Protein AF-A0A7Y4ZFE7-F1 (afdb_monomer)

Structure (mmCIF, N/CA/C/O backbone):
data_AF-A0A7Y4ZFE7-F1
#
_entry.id   AF-A0A7Y4ZFE7-F1
#
loop_
_atom_site.group_PDB
_atom_site.id
_atom_site.type_symbol
_atom_site.label_atom_id
_atom_site.label_alt_id
_atom_site.label_comp_id
_atom_site.label_asym_id
_atom_site.label_entity_id
_atom_site.label_seq_id
_atom_site.pdbx_PDB_ins_code
_atom_site.Cartn_x
_atom_site.Cartn_y
_atom_site.Cartn_z
_atom_site.occupancy
_atom_site.B_iso_or_equiv
_atom_site.auth_seq_id
_atom_site.auth_comp_id
_atom_site.auth_asym_id
_atom_site.auth_atom_id
_atom_site.pdbx_PDB_model_num
ATOM 1 N N . MET A 1 1 ? 22.536 -7.131 54.228 1.00 56.62 1 MET A N 1
ATOM 2 C CA . MET A 1 1 ? 21.612 -7.069 53.070 1.00 56.62 1 MET A CA 1
ATOM 3 C C . MET A 1 1 ? 22.282 -6.677 51.720 1.00 56.62 1 MET A C 1
ATOM 5 O O . MET A 1 1 ? 21.652 -5.955 50.966 1.00 56.62 1 MET A O 1
ATOM 9 N N . PRO A 1 2 ? 23.482 -7.167 51.313 1.00 58.34 2 PRO A N 1
ATOM 10 C CA . PRO A 1 2 ? 24.058 -6.811 49.996 1.00 58.34 2 PRO A CA 1
ATOM 11 C C . PRO A 1 2 ? 23.764 -7.829 48.873 1.00 58.34 2 PRO A C 1
ATOM 13 O O . PRO A 1 2 ? 23.849 -7.508 47.695 1.00 58.34 2 PRO A O 1
ATOM 16 N N . ARG A 1 3 ? 23.378 -9.068 49.218 1.00 61.22 3 ARG A N 1
ATOM 17 C CA . ARG A 1 3 ? 23.236 -10.190 48.267 1.00 61.22 3 ARG A CA 1
ATOM 18 C C . ARG A 1 3 ? 21.998 -10.131 47.358 1.00 61.22 3 ARG A C 1
ATOM 20 O O . ARG A 1 3 ? 21.956 -10.852 46.372 1.00 61.22 3 ARG A O 1
ATOM 27 N N . LYS A 1 4 ? 21.002 -9.290 47.674 1.00 56.78 4 LYS A N 1
ATOM 28 C CA . LYS A 1 4 ? 19.747 -9.170 46.900 1.00 56.78 4 LYS A CA 1
ATOM 29 C C . LYS A 1 4 ? 19.842 -8.172 45.735 1.00 56.78 4 LYS A C 1
ATOM 31 O O . LYS A 1 4 ? 19.137 -8.327 44.748 1.00 56.78 4 LYS A O 1
ATOM 36 N N . ILE A 1 5 ? 20.752 -7.200 45.830 1.00 66.19 5 ILE A N 1
ATOM 37 C CA . ILE A 1 5 ? 21.018 -6.177 44.806 1.00 66.19 5 ILE A CA 1
ATOM 38 C C . ILE A 1 5 ? 21.517 -6.780 43.476 1.00 66.19 5 ILE A C 1
ATOM 40 O O . ILE A 1 5 ? 20.950 -6.424 42.443 1.00 66.19 5 ILE A O 1
ATOM 44 N N . PRO A 1 6 ? 22.484 -7.727 43.445 1.00 74.12 6 PRO A N 1
ATOM 45 C CA . PRO A 1 6 ? 22.935 -8.301 42.174 1.00 74.12 6 PRO A CA 1
ATOM 46 C C . PRO A 1 6 ? 21.858 -9.164 41.505 1.00 74.12 6 PRO A C 1
ATOM 48 O O . PRO A 1 6 ? 21.801 -9.225 40.284 1.00 74.12 6 PRO A O 1
ATOM 51 N N . ILE A 1 7 ? 20.966 -9.787 42.285 1.00 78.44 7 ILE A N 1
ATOM 52 C CA . ILE A 1 7 ? 19.872 -10.619 41.757 1.00 78.44 7 ILE A CA 1
ATOM 53 C C . ILE A 1 7 ? 18.825 -9.745 41.061 1.00 78.44 7 ILE A C 1
ATOM 55 O O . ILE A 1 7 ? 18.377 -10.078 39.967 1.00 78.44 7 ILE A O 1
ATOM 59 N N . ILE A 1 8 ? 18.472 -8.605 41.663 1.00 81.31 8 ILE A N 1
ATOM 60 C CA . ILE A 1 8 ? 17.534 -7.645 41.066 1.00 81.31 8 ILE A CA 1
ATOM 61 C C . ILE A 1 8 ? 18.127 -7.057 39.784 1.00 81.31 8 ILE A C 1
ATOM 63 O O . ILE A 1 8 ? 17.434 -6.995 38.774 1.00 81.31 8 ILE A O 1
ATOM 67 N N . PHE A 1 9 ? 19.411 -6.688 39.802 1.00 82.50 9 PHE A N 1
ATOM 68 C CA . PHE A 1 9 ? 20.092 -6.159 38.621 1.00 82.50 9 PHE A CA 1
ATOM 69 C C . PHE A 1 9 ? 20.154 -7.188 37.485 1.00 82.50 9 PHE A C 1
ATOM 71 O O . PHE A 1 9 ? 19.857 -6.859 36.340 1.00 82.50 9 PHE A O 1
ATOM 78 N N . GLN A 1 10 ? 20.452 -8.451 37.803 1.00 81.12 10 GLN A N 1
ATOM 79 C CA . GLN A 1 10 ? 20.474 -9.530 36.818 1.00 81.12 10 GLN A CA 1
ATOM 80 C C . GLN A 1 10 ? 19.085 -9.816 36.235 1.00 81.12 10 GLN A C 1
ATOM 82 O O . GLN A 1 10 ? 18.965 -10.057 35.036 1.00 81.12 10 GLN A O 1
ATOM 87 N N . PHE A 1 11 ? 18.030 -9.736 37.049 1.00 83.81 11 PHE A N 1
ATOM 88 C CA . PHE A 1 11 ? 16.655 -9.890 36.574 1.00 83.81 11 PHE A CA 1
ATOM 89 C C . PHE A 1 11 ? 16.223 -8.726 35.665 1.00 83.81 11 PHE A C 1
ATOM 91 O O . PHE A 1 11 ? 15.606 -8.948 34.625 1.00 83.81 11 PHE A O 1
ATOM 98 N N . LEU A 1 12 ? 16.608 -7.492 36.008 1.00 83.56 12 LEU A N 1
ATOM 99 C CA . LEU A 1 12 ? 16.369 -6.295 35.193 1.00 83.56 12 LEU A CA 1
ATOM 100 C C . LEU A 1 12 ? 17.086 -6.366 33.840 1.00 83.56 12 LEU A C 1
ATOM 102 O O . LEU A 1 12 ? 16.486 -6.052 32.812 1.00 83.56 12 LEU A O 1
ATOM 106 N N . LEU A 1 13 ? 18.338 -6.831 33.835 1.00 83.25 13 LEU A N 1
ATOM 107 C CA . LEU A 1 13 ? 19.117 -7.019 32.613 1.00 83.25 13 LEU A CA 1
ATOM 108 C C . LEU A 1 13 ? 18.477 -8.077 31.699 1.00 83.25 13 LEU A C 1
ATOM 110 O O . LEU A 1 13 ? 18.365 -7.863 30.495 1.00 83.25 13 LEU A O 1
ATOM 114 N N . LEU A 1 14 ? 17.9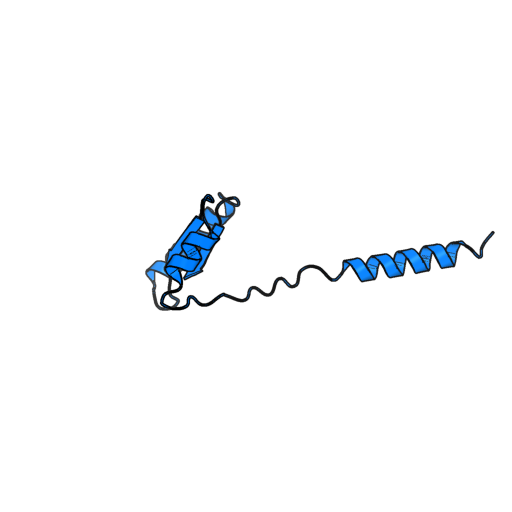95 -9.187 32.273 1.00 81.56 14 LEU A N 1
ATOM 115 C CA . LEU A 1 14 ? 17.314 -10.249 31.524 1.00 81.56 14 LEU A CA 1
ATOM 116 C C . LEU A 1 14 ? 16.011 -9.750 30.875 1.00 81.56 14 LEU A C 1
ATOM 118 O O . LEU A 1 14 ? 15.711 -10.090 29.732 1.00 81.56 14 LEU A O 1
ATOM 122 N N . CYS A 1 15 ? 15.260 -8.908 31.589 1.00 79.88 15 CYS A N 1
ATOM 123 C CA . CYS A 1 15 ? 14.009 -8.328 31.102 1.00 79.88 15 CYS A CA 1
ATOM 124 C C . CYS A 1 15 ? 14.244 -7.337 29.948 1.00 79.88 15 CYS A C 1
ATOM 126 O O . CYS A 1 15 ? 13.491 -7.327 28.976 1.00 79.88 15 CYS A O 1
ATOM 128 N N . ALA A 1 16 ? 15.319 -6.543 30.018 1.00 78.56 16 ALA A N 1
ATOM 129 C CA . ALA A 1 16 ? 15.680 -5.590 28.969 1.00 78.56 16 ALA A CA 1
ATOM 130 C C . ALA A 1 16 ? 16.021 -6.279 27.634 1.00 78.56 16 ALA A C 1
ATOM 132 O O . ALA A 1 16 ? 15.630 -5.787 26.579 1.00 78.56 16 ALA A O 1
ATOM 133 N N . ILE A 1 17 ? 16.685 -7.440 27.677 1.00 76.62 17 ILE A N 1
ATOM 134 C CA . ILE A 1 17 ? 17.051 -8.208 26.474 1.00 76.62 17 ILE A CA 1
ATOM 135 C C . ILE A 1 17 ? 15.812 -8.859 25.833 1.00 76.62 17 ILE A C 1
ATOM 137 O O . ILE A 1 17 ? 15.716 -8.936 24.610 1.00 76.62 17 ILE A O 1
ATOM 141 N N . ALA A 1 18 ? 14.828 -9.281 26.635 1.00 71.75 18 ALA A N 1
ATOM 142 C CA . ALA A 1 18 ? 13.592 -9.888 26.131 1.00 71.75 18 ALA A CA 1
ATOM 143 C C . ALA A 1 18 ? 12.692 -8.901 25.355 1.00 71.75 18 ALA A C 1
ATOM 145 O O . ALA A 1 18 ? 11.894 -9.319 24.515 1.00 71.75 18 ALA A O 1
ATOM 146 N N . LEU A 1 19 ? 12.830 -7.596 25.607 1.00 65.31 19 LEU A N 1
ATOM 147 C CA . LEU A 1 19 ? 12.048 -6.543 24.950 1.00 65.31 19 LEU A CA 1
ATOM 148 C C . LEU A 1 19 ? 12.609 -6.130 23.575 1.00 65.31 19 LEU A C 1
ATOM 150 O O . LEU A 1 19 ? 11.884 -5.517 22.794 1.00 65.31 19 LEU A O 1
ATOM 154 N N . SER A 1 20 ? 13.854 -6.488 23.236 1.00 61.12 20 SER A N 1
AT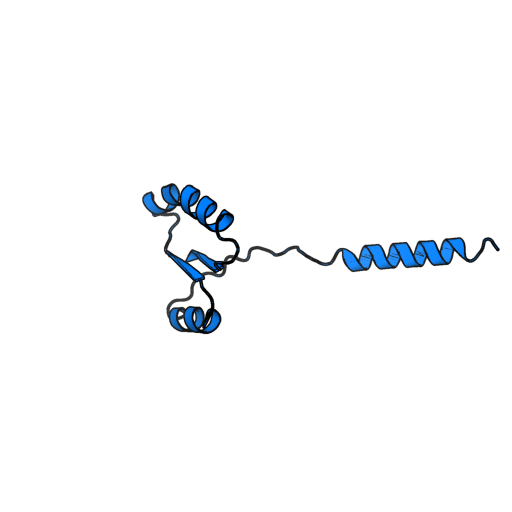OM 155 C CA . SER A 1 20 ? 14.508 -6.084 21.976 1.00 61.12 20 SER A CA 1
ATOM 156 C C . SER A 1 20 ? 14.021 -6.832 20.724 1.00 61.12 20 SER A C 1
ATOM 158 O O . SER A 1 20 ? 14.462 -6.525 19.622 1.00 61.12 20 SER A O 1
ATOM 160 N N . SER A 1 21 ? 13.104 -7.794 20.859 1.00 58.09 21 SER A N 1
ATOM 161 C CA . SER A 1 21 ? 12.661 -8.661 19.752 1.00 58.09 21 SER A CA 1
ATOM 162 C C . SER A 1 21 ? 11.582 -8.061 18.841 1.00 58.09 21 SER A C 1
ATOM 164 O O . SER A 1 21 ? 11.075 -8.759 17.965 1.00 58.09 21 SER A O 1
ATOM 166 N N . HIS A 1 22 ? 11.194 -6.797 19.028 1.00 57.91 22 HIS A N 1
ATOM 167 C CA . HIS A 1 22 ? 10.144 -6.177 18.220 1.00 57.91 22 HIS A CA 1
ATOM 168 C C . HIS A 1 22 ? 10.713 -5.136 17.251 1.00 57.91 22 HIS A C 1
ATOM 170 O O . HIS A 1 22 ? 11.261 -4.122 17.668 1.00 57.91 22 HIS A O 1
ATOM 176 N N . ALA A 1 23 ? 10.443 -5.387 15.9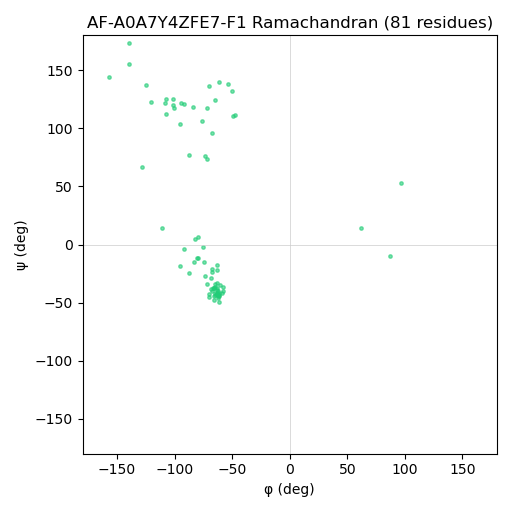65 1.00 54.72 23 ALA A N 1
ATOM 177 C CA . ALA A 1 23 ? 10.435 -4.445 14.845 1.00 54.72 23 ALA A CA 1
ATOM 178 C C . ALA A 1 23 ? 11.691 -4.331 13.962 1.00 54.72 23 ALA A C 1
ATOM 180 O O . ALA A 1 23 ? 12.088 -3.241 13.575 1.00 54.72 23 ALA A O 1
ATOM 181 N N . GLU A 1 24 ? 12.172 -5.462 13.447 1.00 52.19 24 GLU A N 1
ATOM 182 C CA . GLU A 1 24 ? 12.549 -5.505 12.027 1.00 52.19 24 GLU A CA 1
ATOM 183 C C . GLU A 1 24 ? 11.287 -5.870 11.233 1.00 52.19 24 GLU A C 1
ATOM 185 O O . GLU A 1 24 ? 11.076 -7.018 10.835 1.00 52.19 24 GLU A O 1
ATOM 190 N N . GLN A 1 25 ? 10.382 -4.903 11.040 1.00 56.00 25 GLN A N 1
ATOM 191 C CA . GLN A 1 25 ? 9.288 -5.065 10.084 1.00 56.00 25 GLN A CA 1
ATOM 192 C C . GLN A 1 25 ? 9.906 -4.942 8.696 1.00 56.00 25 GLN A C 1
ATOM 194 O O . GLN A 1 25 ? 9.838 -3.894 8.051 1.00 56.00 25 GLN A O 1
ATOM 199 N N . LYS A 1 26 ? 10.587 -6.016 8.273 1.00 52.56 26 LYS A N 1
ATOM 200 C CA . LYS A 1 26 ? 11.126 -6.166 6.928 1.00 52.56 26 LYS A CA 1
ATOM 201 C C . LYS A 1 26 ? 9.982 -5.782 6.010 1.00 52.56 26 LYS A C 1
ATOM 20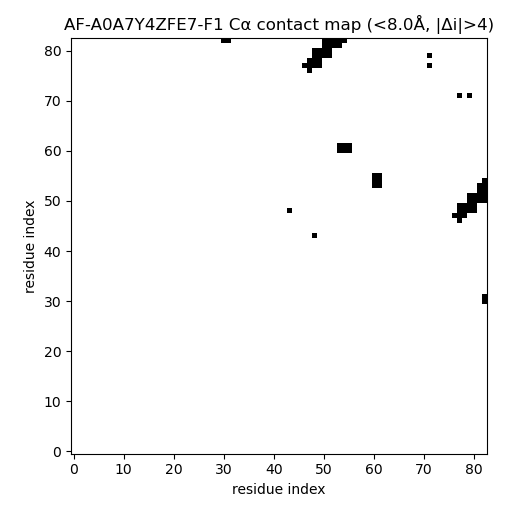3 O O . LYS A 1 26 ? 8.942 -6.445 6.009 1.00 52.56 26 LYS A O 1
ATOM 208 N N . THR A 1 27 ? 10.131 -4.650 5.326 1.00 55.88 27 THR A N 1
ATOM 209 C CA . THR A 1 27 ? 9.137 -4.158 4.376 1.00 55.88 27 THR A CA 1
ATOM 210 C C . THR A 1 27 ? 9.227 -5.087 3.177 1.00 55.88 27 THR A C 1
ATOM 212 O O . THR A 1 27 ? 9.836 -4.785 2.157 1.00 55.88 27 THR A O 1
ATOM 215 N N . THR A 1 28 ? 8.715 -6.301 3.357 1.00 56.09 28 THR A N 1
ATOM 216 C CA . THR A 1 28 ? 8.507 -7.261 2.296 1.00 56.09 28 THR A CA 1
ATOM 217 C C . THR A 1 28 ? 7.413 -6.636 1.464 1.00 56.09 28 THR A C 1
ATOM 219 O O . THR A 1 28 ? 6.234 -6.710 1.813 1.00 56.09 28 THR A O 1
ATOM 222 N N . LEU A 1 29 ? 7.834 -5.944 0.406 1.00 60.28 29 LEU A N 1
ATOM 223 C CA . LEU A 1 29 ? 6.956 -5.539 -0.675 1.00 60.28 29 LEU A CA 1
ATOM 224 C C . LEU A 1 29 ? 6.189 -6.798 -1.068 1.00 60.28 29 LEU A C 1
ATOM 226 O O . LEU A 1 29 ? 6.794 -7.768 -1.519 1.00 60.28 29 LEU A O 1
ATOM 230 N N . LYS A 1 30 ? 4.885 -6.830 -0.784 1.00 66.19 30 LYS A N 1
ATOM 231 C CA . LYS A 1 30 ? 4.028 -7.923 -1.229 1.00 66.19 30 LYS A CA 1
ATOM 232 C C . LYS A 1 30 ? 3.786 -7.675 -2.712 1.00 66.19 30 LYS A C 1
ATOM 234 O O . LYS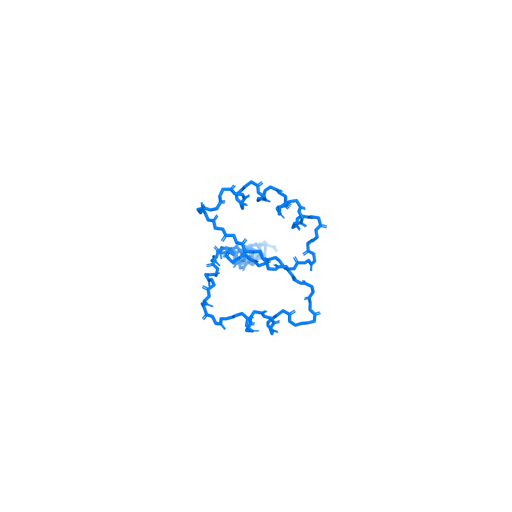 A 1 30 ? 3.053 -6.736 -3.018 1.00 66.19 30 LYS A O 1
ATOM 239 N N . PRO A 1 31 ? 4.409 -8.445 -3.620 1.00 70.38 31 PRO A N 1
ATOM 240 C CA . PRO A 1 31 ? 4.091 -8.307 -5.025 1.00 70.38 31 PRO A CA 1
ATOM 241 C C . PRO A 1 31 ? 2.616 -8.640 -5.198 1.00 70.38 31 PRO A C 1
ATOM 243 O O . PRO A 1 31 ? 2.086 -9.562 -4.568 1.00 70.38 31 PRO A O 1
ATOM 246 N N . PHE A 1 32 ? 1.946 -7.880 -6.043 1.00 76.00 32 PHE A N 1
ATOM 247 C CA . PHE A 1 32 ? 0.591 -8.220 -6.410 1.00 76.00 32 PHE A CA 1
ATOM 248 C C . PHE A 1 32 ? 0.575 -9.467 -7.275 1.00 76.00 32 PHE A C 1
ATOM 250 O O . PHE A 1 32 ? 1.364 -9.617 -8.210 1.00 76.00 32 PHE A O 1
ATOM 257 N N . VAL A 1 33 ? -0.361 -10.350 -6.960 1.00 82.75 33 VAL A N 1
ATOM 258 C CA . VAL A 1 33 ? -0.565 -11.587 -7.694 1.00 82.75 33 VAL A CA 1
ATOM 259 C C . VAL A 1 33 ? -1.768 -11.377 -8.612 1.00 82.75 33 VAL A C 1
ATOM 261 O O . VAL A 1 33 ? -2.837 -10.999 -8.131 1.00 82.75 33 VAL A O 1
ATOM 264 N N . PRO A 1 34 ? -1.651 -11.603 -9.931 1.00 82.56 34 PRO A N 1
ATOM 265 C CA . PRO A 1 34 ? -2.801 -11.542 -10.826 1.00 82.56 34 PRO A CA 1
ATOM 266 C C . PRO A 1 34 ? -3.968 -12.385 -10.290 1.00 82.56 34 PRO A C 1
ATOM 268 O O . PRO A 1 34 ? -3.781 -13.524 -9.871 1.00 82.56 34 PRO A O 1
ATOM 271 N N . GLY A 1 35 ? -5.171 -11.809 -10.264 1.00 84.12 35 GLY A N 1
ATOM 272 C CA . GLY A 1 35 ? -6.360 -12.449 -9.687 1.00 84.12 35 GLY A CA 1
ATOM 273 C C . GLY A 1 35 ? -6.555 -12.238 -8.178 1.00 84.12 35 GLY A C 1
ATOM 274 O O . GLY A 1 35 ? -7.648 -12.493 -7.681 1.00 84.12 35 GLY A O 1
ATOM 275 N N . SER A 1 36 ? -5.582 -11.683 -7.443 1.00 87.88 36 SER A N 1
ATOM 276 C CA . SER A 1 36 ? -5.720 -11.431 -5.996 1.00 87.88 36 SER A CA 1
ATOM 277 C C . SER A 1 36 ? -6.515 -10.167 -5.648 1.00 87.88 36 SER A C 1
ATOM 279 O O . SER A 1 36 ? -6.567 -9.778 -4.482 1.00 87.88 36 SER A O 1
ATOM 281 N N . TYR A 1 37 ? -7.111 -9.488 -6.634 1.00 88.69 37 TYR A N 1
ATOM 282 C CA . TYR A 1 37 ? -7.843 -8.240 -6.408 1.00 88.69 37 TYR A CA 1
ATOM 283 C C . TYR A 1 37 ? -9.038 -8.434 -5.467 1.00 88.69 37 TYR A C 1
ATOM 285 O O . TYR A 1 37 ? -9.192 -7.671 -4.518 1.00 88.69 37 TYR A O 1
ATOM 293 N N . GLN A 1 38 ? -9.828 -9.497 -5.661 1.00 91.56 38 GLN A N 1
ATOM 294 C CA . GLN A 1 38 ? -10.961 -9.791 -4.780 1.00 91.56 38 GLN A CA 1
ATOM 295 C C . GLN A 1 38 ? -10.494 -10.053 -3.343 1.00 91.56 38 GLN A C 1
ATOM 297 O O . GLN A 1 38 ? -11.009 -9.461 -2.403 1.00 91.56 38 GLN A O 1
ATOM 302 N N . GLN A 1 39 ? -9.430 -10.843 -3.180 1.00 91.31 39 GLN A N 1
ATOM 303 C CA . GLN A 1 39 ? -8.836 -11.107 -1.870 1.00 91.31 39 GLN A CA 1
ATOM 304 C C . GLN A 1 39 ? -8.336 -9.822 -1.188 1.00 91.31 39 GLN A C 1
ATOM 306 O O . GLN A 1 39 ? -8.424 -9.701 0.036 1.00 91.31 39 GLN A O 1
ATOM 311 N N . LEU A 1 40 ? -7.822 -8.855 -1.958 1.00 89.38 40 LEU A N 1
ATOM 312 C CA . LEU A 1 40 ? -7.430 -7.547 -1.436 1.00 89.38 40 LEU A CA 1
ATOM 313 C C . LEU A 1 40 ? -8.644 -6.761 -0.923 1.00 89.38 40 LEU A C 1
ATOM 315 O O . LEU A 1 40 ? -8.562 -6.191 0.165 1.00 89.38 40 LEU A O 1
ATOM 319 N N . LEU A 1 41 ? -9.748 -6.744 -1.674 1.00 91.00 41 LEU A N 1
ATOM 320 C CA . LEU A 1 41 ? -10.993 -6.092 -1.257 1.00 91.00 41 LEU A CA 1
ATOM 321 C C . LEU A 1 41 ? -11.544 -6.723 0.023 1.00 91.00 41 LEU A C 1
ATOM 323 O O . LEU A 1 41 ? -11.793 -6.011 0.994 1.00 91.00 41 LEU A O 1
ATOM 327 N N . ASP A 1 42 ? -11.643 -8.051 0.056 1.00 93.81 42 ASP A N 1
ATOM 328 C CA . ASP A 1 42 ? -12.177 -8.795 1.199 1.00 93.81 42 ASP A CA 1
ATOM 329 C C . ASP A 1 42 ? -11.317 -8.579 2.458 1.00 93.81 42 ASP A C 1
ATOM 331 O O . ASP A 1 42 ? -11.837 -8.357 3.552 1.00 93.81 42 ASP A O 1
ATOM 335 N N . SER A 1 43 ? -9.986 -8.544 2.305 1.00 90.44 43 SER A N 1
ATOM 336 C CA . SER A 1 43 ? -9.047 -8.289 3.413 1.00 90.44 43 SER A CA 1
ATOM 337 C C . SER A 1 43 ? -9.136 -6.866 3.979 1.00 90.44 43 SER A C 1
ATOM 339 O O . SER A 1 43 ? -8.705 -6.625 5.109 1.00 90.44 43 SER A O 1
ATOM 341 N N . ASN A 1 44 ? -9.676 -5.919 3.207 1.00 91.88 44 ASN A N 1
ATOM 342 C CA . ASN A 1 44 ? -9.877 -4.526 3.609 1.00 91.88 44 ASN A CA 1
ATOM 343 C C . ASN A 1 44 ? -11.366 -4.177 3.789 1.00 91.88 44 ASN A C 1
ATOM 345 O O . ASN A 1 44 ? -11.712 -2.998 3.882 1.00 91.88 44 ASN A O 1
ATOM 349 N N . ALA A 1 45 ? -12.252 -5.175 3.862 1.00 93.25 45 ALA A N 1
ATOM 350 C CA . ALA A 1 45 ? -13.685 -4.953 3.993 1.00 93.25 45 ALA A CA 1
ATOM 351 C C . ALA A 1 45 ? -14.016 -4.045 5.191 1.00 93.25 45 ALA A C 1
ATOM 353 O O . ALA A 1 45 ? -13.456 -4.186 6.283 1.00 93.25 45 ALA A O 1
ATOM 354 N N . ASN A 1 46 ? -14.956 -3.119 4.981 1.00 93.19 46 ASN A N 1
ATOM 355 C CA . ASN A 1 46 ? -15.437 -2.154 5.979 1.00 93.19 46 ASN A CA 1
ATOM 356 C C . ASN A 1 46 ? -14.371 -1.180 6.518 1.00 93.19 46 ASN A C 1
ATOM 358 O O . ASN A 1 46 ? -14.609 -0.513 7.526 1.00 93.19 46 ASN A O 1
ATOM 362 N N . LYS A 1 47 ? -13.205 -1.077 5.868 1.00 91.81 47 LYS A N 1
ATOM 363 C CA . LYS A 1 47 ? -12.146 -0.130 6.228 1.00 91.81 47 LYS A CA 1
ATOM 364 C C . LYS A 1 47 ? -11.787 0.733 5.017 1.00 91.81 47 LYS A C 1
ATOM 366 O O . LYS A 1 47 ? -11.659 0.203 3.914 1.00 91.81 47 LYS A O 1
ATOM 371 N N . PRO A 1 48 ? -11.599 2.051 5.188 1.00 91.88 48 PRO A N 1
ATOM 372 C CA . PRO A 1 48 ? -11.114 2.894 4.107 1.00 91.88 48 PRO A CA 1
ATOM 373 C C . PRO A 1 48 ? -9.683 2.488 3.740 1.00 91.88 48 PRO A C 1
ATOM 375 O O . PRO A 1 48 ? -8.780 2.479 4.580 1.00 91.88 48 PRO A O 1
ATOM 378 N N . PHE A 1 49 ? -9.475 2.164 2.469 1.00 93.44 49 PHE A N 1
ATOM 379 C CA . PHE A 1 49 ? -8.157 1.875 1.922 1.00 93.44 49 PHE A CA 1
ATOM 380 C C . PHE A 1 49 ? -8.017 2.497 0.530 1.00 93.44 49 PHE A C 1
ATOM 382 O O . PHE A 1 49 ? -9.009 2.748 -0.156 1.00 93.44 49 PHE A O 1
ATOM 389 N N . MET A 1 50 ? -6.780 2.762 0.124 1.00 91.94 50 MET A N 1
ATOM 390 C CA . MET A 1 50 ? -6.433 3.307 -1.184 1.00 91.94 50 MET A CA 1
ATOM 391 C C . MET A 1 50 ? -5.512 2.324 -1.901 1.00 91.94 50 MET A C 1
ATOM 393 O O . MET A 1 50 ? -4.439 2.003 -1.394 1.00 91.94 50 MET A O 1
ATOM 397 N N . LEU A 1 51 ? -5.919 1.869 -3.086 1.00 90.25 51 LEU A N 1
ATOM 398 C CA . LEU A 1 51 ? -5.063 1.101 -3.988 1.00 90.25 51 LEU A CA 1
ATOM 399 C C . LEU A 1 51 ? -4.363 2.054 -4.960 1.00 90.25 51 LEU A C 1
ATOM 401 O O . LEU A 1 51 ? -5.021 2.776 -5.708 1.00 90.25 51 LEU A O 1
ATOM 405 N N . VAL A 1 52 ? -3.035 2.043 -4.954 1.00 90.88 52 VAL A N 1
ATOM 406 C CA . VAL A 1 52 ? -2.188 2.862 -5.820 1.00 90.88 52 VAL A CA 1
ATOM 407 C C . VAL A 1 52 ? -1.561 1.963 -6.873 1.00 90.88 52 VAL A C 1
ATOM 409 O O . VAL A 1 52 ? -0.715 1.132 -6.558 1.00 90.88 52 VAL A O 1
ATOM 412 N N . ILE A 1 53 ? -1.964 2.149 -8.125 1.00 88.88 53 ILE A N 1
ATOM 413 C CA . ILE A 1 53 ? -1.366 1.479 -9.281 1.00 88.88 53 ILE A CA 1
ATOM 414 C C . ILE A 1 53 ? -0.136 2.276 -9.702 1.00 88.88 53 ILE A C 1
ATOM 416 O O . ILE A 1 53 ? -0.268 3.449 -10.058 1.00 88.88 53 ILE A O 1
ATOM 420 N N . TRP A 1 54 ? 1.053 1.678 -9.659 1.00 88.88 54 TRP A N 1
ATOM 421 C CA . TRP A 1 54 ? 2.279 2.372 -10.047 1.00 88.88 54 TRP A CA 1
ATOM 422 C C . TRP A 1 54 ? 3.211 1.454 -10.839 1.00 88.88 54 TRP A C 1
ATOM 424 O O . TRP A 1 54 ? 2.952 0.280 -11.071 1.00 88.88 54 TRP A O 1
ATOM 434 N N . SER A 1 55 ? 4.293 2.031 -11.348 1.00 86.50 55 SER A N 1
ATOM 435 C CA . SER A 1 55 ? 5.368 1.266 -11.966 1.00 86.50 55 SER A CA 1
ATOM 436 C C . SER A 1 55 ? 6.655 2.072 -11.920 1.00 86.50 55 SER A C 1
ATOM 438 O O . SER A 1 55 ? 6.642 3.287 -12.133 1.00 86.50 55 SER A O 1
ATOM 440 N N . ILE A 1 56 ? 7.781 1.385 -11.729 1.00 88.38 56 ILE A N 1
ATOM 441 C CA . ILE A 1 56 ? 9.122 1.967 -11.867 1.00 88.38 56 ILE A CA 1
ATOM 442 C C . ILE A 1 56 ? 9.414 2.446 -13.297 1.00 88.38 56 ILE A C 1
ATOM 444 O O . ILE A 1 56 ? 10.269 3.303 -13.493 1.00 88.38 56 ILE A O 1
ATOM 448 N N . THR A 1 57 ? 8.697 1.924 -14.299 1.00 92.38 57 THR A N 1
ATOM 449 C CA . THR A 1 57 ? 8.825 2.340 -15.705 1.00 92.38 57 THR A CA 1
ATOM 450 C C . THR A 1 57 ? 7.850 3.458 -16.092 1.00 92.38 57 THR A C 1
ATOM 452 O O . THR A 1 57 ? 7.916 3.976 -17.205 1.00 92.38 57 THR A O 1
ATOM 455 N N . CYS A 1 58 ? 6.958 3.871 -15.185 1.00 90.31 58 CYS A N 1
ATOM 456 C CA . CYS A 1 58 ? 5.982 4.934 -15.411 1.00 90.31 58 CYS A CA 1
ATOM 457 C C . CYS A 1 58 ? 6.509 6.276 -14.878 1.00 90.31 58 CYS A C 1
ATOM 459 O O . CYS A 1 58 ? 6.478 6.553 -13.678 1.00 90.31 58 CYS A O 1
ATOM 461 N N . SER A 1 59 ? 6.954 7.154 -15.779 1.00 92.88 59 SER A N 1
ATOM 462 C CA . SER A 1 59 ? 7.534 8.453 -15.406 1.00 92.88 59 SER A CA 1
ATOM 463 C C . SER A 1 59 ? 6.550 9.390 -14.692 1.00 92.88 59 SER A C 1
ATOM 465 O O . SER A 1 59 ? 6.969 10.143 -13.816 1.00 92.88 59 SER A O 1
ATOM 467 N N . SER A 1 60 ? 5.254 9.340 -15.022 1.00 92.88 60 SER A N 1
ATOM 468 C CA . SER A 1 60 ? 4.220 10.095 -14.296 1.00 92.88 60 SER A CA 1
ATOM 469 C C . SER A 1 60 ? 4.066 9.586 -12.866 1.00 92.88 60 SER A C 1
ATOM 471 O O . SER A 1 60 ? 4.140 10.365 -11.924 1.00 92.88 60 SER A O 1
ATOM 473 N N . CYS A 1 61 ? 3.970 8.267 -12.698 1.00 91.19 61 CYS A N 1
ATOM 474 C CA . CYS A 1 61 ? 3.786 7.624 -11.402 1.00 91.19 61 CYS A CA 1
ATOM 475 C C . CYS A 1 61 ? 4.915 7.985 -10.425 1.00 91.19 61 CYS A C 1
ATOM 477 O O . CYS A 1 61 ? 4.667 8.257 -9.253 1.00 91.19 61 CYS A O 1
ATOM 479 N N . LEU A 1 62 ? 6.160 8.052 -10.912 1.00 91.12 62 LEU A N 1
ATOM 480 C CA . LEU A 1 62 ? 7.310 8.475 -10.109 1.00 91.12 62 LEU A CA 1
ATOM 481 C C . LEU A 1 62 ? 7.225 9.943 -9.666 1.00 91.12 62 LEU A C 1
ATOM 483 O O . LEU A 1 62 ? 7.595 10.257 -8.535 1.00 91.12 62 LEU A O 1
ATOM 487 N N . LYS A 1 63 ? 6.718 10.841 -10.521 1.00 93.69 63 LYS A N 1
ATOM 488 C CA . LYS A 1 63 ? 6.502 12.256 -10.160 1.00 93.69 63 LYS A CA 1
ATOM 489 C C . LYS A 1 63 ? 5.444 12.396 -9.064 1.00 93.69 63 LYS A C 1
ATOM 491 O O . LYS A 1 63 ? 5.588 13.240 -8.179 1.00 93.69 63 LYS A O 1
ATOM 496 N N . ASP A 1 64 ? 4.442 11.522 -9.077 1.00 93.00 64 ASP A N 1
ATOM 497 C CA . ASP A 1 64 ? 3.328 11.548 -8.129 1.00 93.00 64 ASP A CA 1
ATOM 498 C C . ASP A 1 64 ? 3.678 10.937 -6.756 1.00 93.00 64 ASP A C 1
ATOM 500 O O . ASP A 1 64 ? 2.959 11.157 -5.778 1.00 93.00 64 ASP A O 1
ATOM 504 N N . MET A 1 65 ? 4.822 10.252 -6.612 1.00 91.44 65 MET A N 1
ATOM 505 C CA . MET A 1 65 ? 5.246 9.646 -5.336 1.00 91.44 65 MET A CA 1
ATOM 506 C C . MET A 1 65 ? 5.370 10.656 -4.191 1.00 91.44 65 MET A C 1
ATOM 508 O O . MET A 1 65 ? 5.018 10.357 -3.048 1.00 91.44 65 MET A O 1
ATOM 512 N N . ALA A 1 66 ? 5.832 11.876 -4.479 1.00 92.12 66 ALA A N 1
ATOM 513 C CA . ALA A 1 66 ? 5.924 12.924 -3.464 1.00 92.12 66 ALA A CA 1
ATOM 514 C C . ALA A 1 66 ? 4.537 13.336 -2.941 1.00 92.12 66 ALA A C 1
ATOM 516 O O . ALA A 1 66 ? 4.379 13.607 -1.747 1.00 92.12 66 ALA A O 1
ATOM 517 N N . LEU A 1 67 ? 3.530 13.362 -3.818 1.00 94.12 67 LEU A N 1
ATOM 518 C CA . LEU A 1 67 ? 2.145 13.640 -3.451 1.00 94.12 67 LEU A CA 1
ATOM 519 C C . LEU A 1 67 ? 1.547 12.480 -2.650 1.00 94.12 67 LEU A C 1
ATOM 521 O O . LEU A 1 67 ? 0.956 12.717 -1.598 1.00 94.12 67 LEU A O 1
ATOM 525 N N . LEU A 1 68 ? 1.758 11.238 -3.088 1.00 93.81 68 LEU A N 1
ATOM 526 C CA . LEU A 1 68 ? 1.283 10.046 -2.378 1.00 93.81 68 LEU A CA 1
ATOM 527 C C . LEU A 1 68 ? 1.857 9.964 -0.959 1.00 93.81 68 LEU A C 1
ATOM 529 O O . LEU A 1 68 ? 1.117 9.722 -0.008 1.00 93.81 68 LEU A O 1
ATOM 533 N N . ASN A 1 69 ? 3.143 10.281 -0.786 1.00 92.25 69 ASN A N 1
ATOM 534 C CA . ASN A 1 69 ? 3.769 10.360 0.534 1.00 92.25 69 ASN A CA 1
ATOM 535 C C . ASN A 1 69 ? 3.122 11.440 1.421 1.00 92.25 69 ASN A C 1
ATOM 537 O O . ASN A 1 69 ? 2.871 11.209 2.604 1.00 92.25 69 ASN A O 1
ATOM 541 N N . LYS A 1 70 ? 2.810 12.618 0.861 1.00 95.62 70 LYS A N 1
ATOM 542 C CA . LYS A 1 70 ? 2.074 13.664 1.594 1.00 95.62 70 LYS A CA 1
ATOM 543 C C . LYS A 1 70 ? 0.684 13.176 2.007 1.00 95.62 70 LYS A C 1
ATOM 545 O O . LYS A 1 70 ? 0.296 13.389 3.152 1.00 95.62 70 LYS A O 1
ATOM 550 N N . MET A 1 71 ? -0.034 12.490 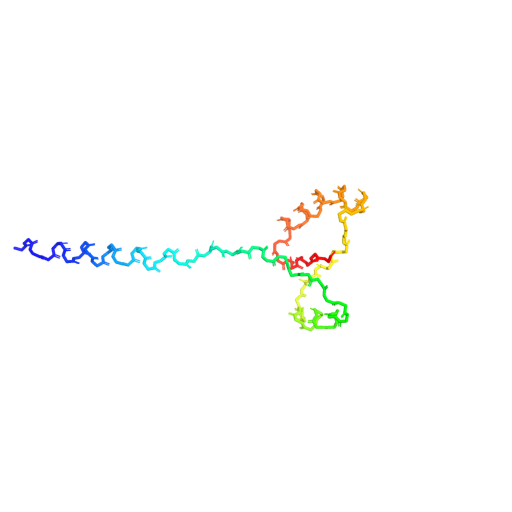1.117 1.00 94.12 71 MET A N 1
ATOM 551 C CA . MET A 1 71 ? -1.362 11.947 1.414 1.00 94.12 71 MET A CA 1
ATOM 552 C C . MET A 1 71 ? -1.326 10.864 2.492 1.00 94.12 71 MET A C 1
ATOM 554 O O . MET A 1 71 ? -2.170 10.887 3.386 1.00 94.12 71 MET A O 1
ATOM 558 N N . HIS A 1 72 ? -0.342 9.963 2.444 1.00 91.69 72 HIS A N 1
ATOM 559 C CA . HIS A 1 72 ? -0.167 8.919 3.452 1.00 91.69 72 HIS A CA 1
ATOM 560 C C . HIS A 1 72 ? 0.100 9.516 4.840 1.00 91.69 72 HIS A C 1
ATOM 562 O O . HIS A 1 72 ? -0.524 9.114 5.818 1.00 91.69 72 HIS A O 1
ATOM 568 N N . LYS A 1 73 ? 0.959 10.541 4.915 1.00 93.31 73 LYS A N 1
ATOM 569 C CA . LYS A 1 73 ? 1.235 11.265 6.166 1.00 93.31 73 LYS A CA 1
ATOM 570 C C . LYS A 1 73 ? 0.028 12.046 6.684 1.00 93.31 73 LYS A C 1
ATOM 572 O O . LYS A 1 73 ? -0.170 12.114 7.891 1.00 93.31 73 LYS A O 1
ATOM 577 N N . ALA A 1 74 ? -0.759 12.641 5.789 1.00 96.31 74 ALA A N 1
ATOM 578 C CA . ALA A 1 74 ? -1.950 13.403 6.158 1.00 96.31 74 ALA A CA 1
ATOM 579 C C . ALA A 1 74 ? -3.115 12.506 6.613 1.00 96.31 74 ALA A C 1
ATOM 581 O O . ALA A 1 74 ? -3.948 12.945 7.400 1.00 96.31 74 ALA A O 1
ATOM 582 N N . ASN A 1 75 ? -3.169 11.255 6.141 1.00 94.19 75 ASN A N 1
ATOM 583 C CA . ASN A 1 75 ? -4.264 10.324 6.405 1.00 94.19 75 ASN A CA 1
AT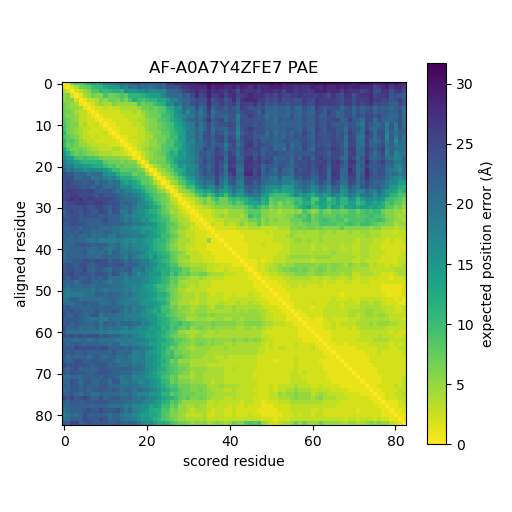OM 584 C C . ASN A 1 75 ? -3.737 8.975 6.927 1.00 94.19 75 ASN A C 1
ATOM 586 O O . ASN A 1 75 ? -3.903 7.954 6.255 1.00 94.19 75 ASN A O 1
ATOM 590 N N . PRO A 1 76 ? -3.138 8.928 8.132 1.00 89.69 76 PRO A N 1
ATOM 591 C CA . PRO A 1 76 ? -2.554 7.698 8.677 1.00 89.69 76 PRO A CA 1
ATOM 592 C C . PRO A 1 76 ? -3.589 6.585 8.916 1.00 89.69 76 PRO A C 1
ATOM 594 O O . PRO A 1 76 ? -3.227 5.419 9.027 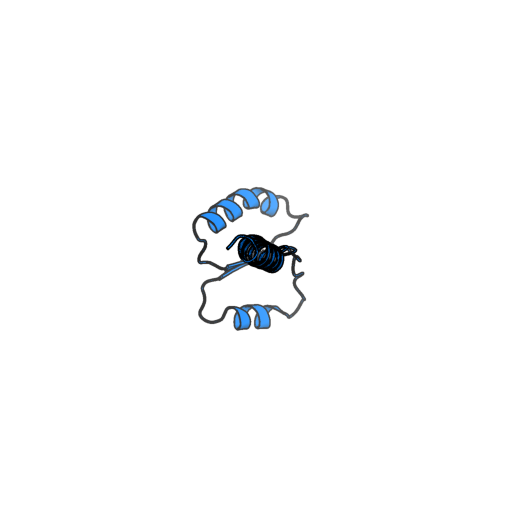1.00 89.69 76 PRO A O 1
ATOM 597 N N . ASN A 1 77 ? -4.879 6.934 8.970 1.00 91.88 77 ASN A N 1
ATOM 598 C CA . ASN A 1 77 ? -5.981 5.989 9.155 1.00 91.88 77 ASN A CA 1
ATOM 599 C C . ASN A 1 77 ? -6.397 5.267 7.860 1.00 91.88 77 ASN A C 1
ATOM 601 O O . ASN A 1 77 ? -7.188 4.327 7.922 1.00 91.88 77 ASN A O 1
ATOM 605 N N . ILE A 1 78 ? -5.912 5.712 6.694 1.00 91.75 78 ILE A N 1
ATO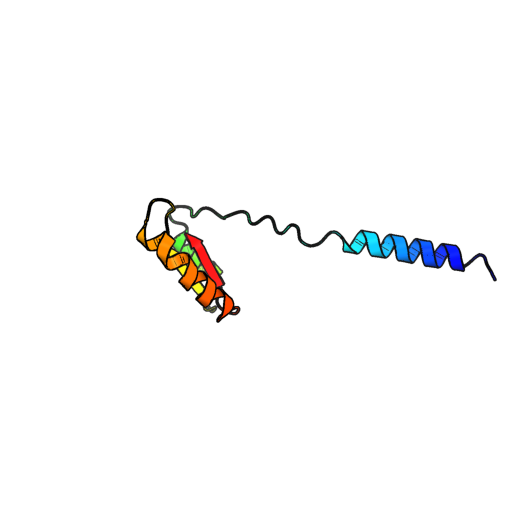M 606 C CA . ILE A 1 78 ? -6.196 5.074 5.405 1.00 91.75 78 ILE A CA 1
ATOM 607 C C . ILE A 1 78 ? -5.064 4.102 5.093 1.00 91.75 78 ILE A C 1
ATOM 609 O O . ILE A 1 78 ? -3.903 4.497 4.966 1.00 91.75 78 ILE A O 1
ATOM 613 N N . ASN A 1 79 ? -5.408 2.827 4.918 1.00 89.62 79 ASN A N 1
ATOM 614 C CA . ASN A 1 79 ? -4.441 1.828 4.484 1.00 89.62 79 ASN A CA 1
ATOM 615 C C . ASN A 1 79 ? -4.085 2.059 3.004 1.00 89.62 79 ASN A C 1
ATOM 617 O O . ASN A 1 79 ? -4.959 1.972 2.143 1.00 89.62 79 ASN A O 1
ATOM 621 N N . MET A 1 80 ? -2.822 2.363 2.698 1.00 90.62 80 MET A N 1
ATOM 622 C CA . MET A 1 80 ? -2.353 2.571 1.326 1.00 90.62 80 MET A CA 1
ATOM 623 C C . MET A 1 80 ? -1.646 1.312 0.823 1.00 90.62 80 MET A C 1
ATOM 625 O O . MET A 1 80 ? -0.624 0.900 1.367 1.00 90.62 80 MET A O 1
ATOM 629 N N . VAL A 1 81 ? -2.193 0.708 -0.228 1.00 87.62 81 VAL A N 1
ATOM 630 C CA . VAL A 1 81 ? -1.665 -0.504 -0.860 1.00 87.62 81 VAL A CA 1
ATOM 631 C C . VAL A 1 81 ? -1.056 -0.124 -2.203 1.00 87.62 81 VAL A C 1
ATOM 633 O O . VAL A 1 81 ? -1.732 0.475 -3.033 1.00 87.62 81 VAL A O 1
ATOM 636 N N . MET A 1 82 ? 0.208 -0.479 -2.420 1.00 86.50 82 MET A N 1
ATOM 637 C CA . MET A 1 82 ? 0.954 -0.168 -3.642 1.00 86.50 82 MET A CA 1
ATOM 638 C C . MET A 1 82 ? 1.009 -1.412 -4.539 1.00 86.50 82 MET A C 1
ATOM 640 O O . MET A 1 82 ? 1.518 -2.443 -4.095 1.00 86.50 82 MET A O 1
ATOM 644 N N . LEU A 1 83 ? 0.478 -1.307 -5.763 1.00 81.12 83 LEU A N 1
ATOM 645 C CA . LEU A 1 83 ? 0.543 -2.317 -6.828 1.00 81.12 83 LEU A CA 1
ATOM 646 C C . LEU A 1 83 ? 1.756 -2.088 -7.726 1.00 81.12 83 LEU A C 1
ATOM 648 O O . LEU A 1 83 ? 1.736 -1.052 -8.424 1.00 81.12 83 LEU A O 1
#

Foldseek 3Di:
DPVVVVVVVVVVVVVVVVVPPDDPPVPPQPDDDVPCPVVVCVVQDPAAEAEAEADPPDPVRVVCVVVVVVVCVVCVRYHYRYD

Sequence (83 aa):
MPRKIPIIFQFLLLCAIALSSHAEQKTTLKPFVPGSYQQLLDSNANKPFMLVIWSITCSSCLKDMALLNKMHKANPNINMVML

Solvent-accessible surface area (backbone atoms only — not comparable to full-atom values): 5310 Å² total; per-residue (Å²): 136,73,79,61,58,62,55,52,51,52,52,52,54,55,53,56,62,69,64,69,80,74,76,85,74,72,81,70,79,66,77,78,55,93,85,44,62,62,60,51,51,64,76,41,60,100,52,69,63,44,81,43,83,56,45,95,89,35,71,65,48,59,65,45,46,65,55,51,52,52,50,46,68,74,37,75,83,44,50,76,45,74,74

Secondary structure (DSSP, 8-state):
--TTHHHHHHHHHHHHHHGGGS--------PPPTTTHHHHHHHTTTS-EEEE---TT-HHHHHHHHHHHHHHHH-TTSEEEE-

Radius of gyration: 22.34 Å; Cα contacts (8 Å, |Δi|>4): 36; chains: 1; bounding box: 40×26×69 Å

pLDDT: mean 82.03, std 13.21, range [52.19, 96.31]

Mean predicted aligned error: 11.7 Å

Nearest PDB structures (foldseek):
  2oe3-assembly1_A  TM=8.211E-01  e=2.092E-01  Saccharomyces cerevisiae
  4ll1-assembly1_B  TM=7.672E-01  e=5.025E-01  Homo sapiens
  3f3q-assembly1_A  TM=8.323E-01  e=7.530E-01  Saccharomyces cerevisiae
  7vqw-assembly2_B  TM=8.477E-01  e=8.055E-01  synthetic construct
  1r26-assembly1_A  TM=6.778E-01  e=4.697E-01  Trypanosoma brucei brucei